Protein AF-A0A317IQN9-F1 (afdb_monomer)

Nearest PDB structures (foldseek):
  4zsf-assembly1_A-2  TM=5.427E-01  e=9.073E+00  Geobacillus stearothermophilus

Structure (mmCIF, N/CA/C/O backbone):
data_AF-A0A317IQN9-F1
#
_entry.id   AF-A0A317IQN9-F1
#
loop_
_atom_site.group_PDB
_atom_site.id
_atom_site.type_symbol
_atom_site.label_atom_id
_atom_site.label_alt_id
_atom_site.label_comp_id
_atom_site.label_asym_id
_atom_site.label_entity_id
_atom_site.label_seq_id
_atom_site.pdbx_PDB_ins_code
_atom_site.Cartn_x
_atom_site.Cartn_y
_atom_site.Cartn_z
_atom_site.occupancy
_atom_site.B_iso_or_equiv
_atom_site.auth_seq_id
_atom_site.auth_comp_id
_atom_site.auth_asym_id
_atom_site.auth_atom_id
_atom_site.pdbx_PDB_model_num
ATOM 1 N N . MET A 1 1 ? 5.136 -17.472 26.942 1.00 44.22 1 MET A N 1
ATOM 2 C CA . MET A 1 1 ? 4.758 -16.148 26.409 1.00 44.22 1 MET A CA 1
ATOM 3 C C . MET A 1 1 ? 3.352 -16.263 25.841 1.00 44.22 1 MET A C 1
ATOM 5 O O . MET A 1 1 ? 3.183 -17.085 24.945 1.00 44.22 1 MET A O 1
ATOM 9 N N . PRO A 1 2 ? 2.330 -15.578 26.379 1.00 52.41 2 PRO A N 1
ATOM 10 C CA . PRO A 1 2 ? 1.011 -15.609 25.765 1.00 52.41 2 PRO A CA 1
ATOM 11 C C . PRO A 1 2 ? 1.062 -14.762 24.489 1.00 52.41 2 PR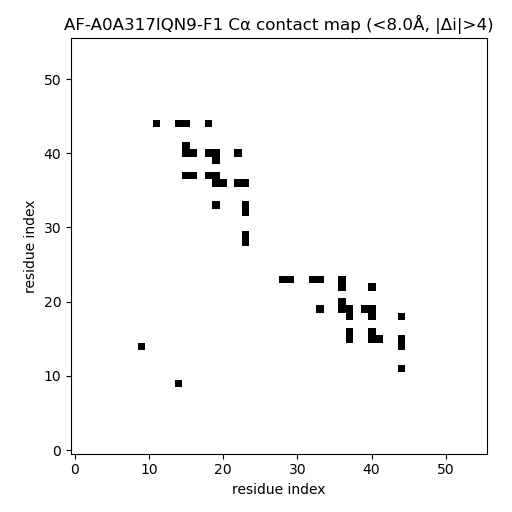O A C 1
ATOM 13 O O . PRO A 1 2 ? 1.381 -13.578 24.539 1.00 52.41 2 PRO A O 1
ATOM 16 N N . GLY A 1 3 ? 0.817 -15.405 23.347 1.00 52.53 3 GLY A N 1
ATOM 17 C CA . GLY A 1 3 ? 0.627 -14.731 22.070 1.00 52.53 3 GLY A CA 1
ATOM 18 C C . GLY A 1 3 ? -0.578 -13.803 22.167 1.00 52.53 3 GLY A C 1
ATOM 19 O O . GLY A 1 3 ? -1.665 -14.239 22.553 1.00 52.53 3 GLY A O 1
ATOM 20 N N . THR A 1 4 ? -0.345 -12.528 21.866 1.00 55.16 4 THR A N 1
ATOM 21 C CA . THR A 1 4 ? -1.361 -11.480 21.806 1.00 55.16 4 THR A CA 1
ATOM 22 C C . THR A 1 4 ? -2.574 -11.956 21.013 1.00 55.16 4 THR A C 1
ATOM 24 O O . THR A 1 4 ? -2.464 -12.584 19.960 1.00 55.16 4 THR A O 1
ATOM 27 N N . GLN A 1 5 ? -3.734 -11.688 21.605 1.00 50.75 5 GLN A N 1
ATOM 28 C CA . GLN A 1 5 ? -5.080 -11.985 21.140 1.00 50.75 5 GLN A CA 1
ATOM 29 C C . GLN A 1 5 ? -5.216 -11.848 19.610 1.00 50.75 5 GLN A C 1
ATOM 31 O O . GLN A 1 5 ? -5.121 -10.753 19.066 1.00 50.75 5 GLN A O 1
ATOM 36 N N . ARG A 1 6 ? -5.531 -12.958 18.929 1.00 55.28 6 ARG A N 1
ATOM 37 C CA . ARG A 1 6 ? -6.203 -12.944 17.621 1.00 55.28 6 ARG A CA 1
ATOM 38 C C . ARG A 1 6 ? -7.588 -12.332 17.814 1.00 55.28 6 ARG A C 1
ATOM 40 O O . ARG A 1 6 ? -8.553 -13.054 18.076 1.00 55.28 6 ARG A O 1
ATOM 47 N N . THR A 1 7 ? -7.702 -11.014 17.725 1.00 52.50 7 THR A N 1
ATOM 48 C CA . THR A 1 7 ? -8.967 -10.430 17.284 1.00 52.50 7 THR A CA 1
ATOM 49 C C . THR A 1 7 ? -9.220 -10.992 15.883 1.00 52.50 7 THR A C 1
ATOM 51 O O . THR A 1 7 ? -8.292 -11.204 15.111 1.00 52.50 7 THR A O 1
ATOM 54 N N . LYS A 1 8 ? -10.461 -11.351 15.558 1.00 56.62 8 LYS A N 1
ATOM 55 C CA . LYS A 1 8 ? -10.832 -12.003 14.285 1.00 56.62 8 LYS A CA 1
ATOM 56 C C . LYS A 1 8 ? -10.615 -11.117 13.039 1.00 56.62 8 LYS A C 1
ATOM 58 O O . LYS A 1 8 ? -11.056 -11.486 11.956 1.00 56.62 8 LYS A O 1
ATOM 63 N N . ALA A 1 9 ? -9.976 -9.962 13.202 1.00 61.25 9 ALA A N 1
ATOM 64 C CA . ALA A 1 9 ? -9.554 -9.085 12.131 1.00 61.25 9 ALA A CA 1
ATOM 65 C C . ALA A 1 9 ? -8.171 -9.537 11.653 1.00 61.25 9 ALA A C 1
ATOM 67 O O . ALA A 1 9 ? -7.288 -9.823 12.460 1.00 61.25 9 ALA A O 1
ATOM 68 N N . VAL A 1 10 ? -8.006 -9.635 10.338 1.00 69.75 10 VAL A N 1
ATOM 69 C CA . VAL A 1 10 ? -6.711 -9.900 9.706 1.00 69.75 10 VAL A CA 1
ATOM 70 C C . VAL A 1 10 ? -5.688 -8.904 10.278 1.00 69.75 10 VAL A C 1
ATOM 72 O O . VAL A 1 10 ? -5.998 -7.710 10.327 1.00 69.75 10 VAL A O 1
ATOM 75 N N . PRO A 1 11 ? -4.517 -9.355 10.767 1.00 80.44 11 PRO A N 1
ATOM 76 C CA . PRO A 1 11 ? -3.521 -8.453 11.329 1.00 80.44 11 PRO A CA 1
ATOM 77 C C . PRO A 1 11 ? -3.122 -7.391 10.304 1.00 80.44 11 PRO A C 1
ATOM 79 O O . PRO A 1 11 ? -3.056 -7.661 9.106 1.00 80.44 11 PRO A O 1
ATOM 82 N N . MET A 1 12 ? -2.861 -6.177 10.787 1.00 81.81 12 MET A N 1
ATOM 83 C CA . MET A 1 12 ? -2.549 -5.019 9.948 1.00 81.81 12 MET A CA 1
ATOM 84 C C . MET A 1 12 ? -1.426 -5.323 8.950 1.00 81.81 12 MET A C 1
ATOM 86 O O . MET A 1 12 ? -1.593 -5.120 7.753 1.00 81.81 12 MET A O 1
ATOM 90 N N . GLU A 1 13 ? -0.340 -5.934 9.428 1.00 85.62 13 GLU A N 1
ATOM 91 C CA . GLU A 1 13 ? 0.799 -6.364 8.606 1.00 85.62 13 GLU A CA 1
ATOM 92 C C . GLU A 1 13 ? 0.407 -7.306 7.461 1.00 85.62 13 GLU A C 1
ATOM 94 O O . GLU A 1 13 ? 0.998 -7.266 6.386 1.00 85.62 13 GLU A O 1
ATOM 99 N N . GLU A 1 14 ? -0.589 -8.169 7.660 1.00 88.50 14 GLU A N 1
ATOM 100 C CA . GLU A 1 14 ? -1.021 -9.109 6.628 1.00 88.50 14 GLU A CA 1
ATOM 101 C C . GLU A 1 14 ? -1.850 -8.418 5.539 1.00 88.50 14 GLU A C 1
ATOM 103 O O . GLU A 1 14 ? -1.722 -8.775 4.367 1.00 88.50 14 GLU A O 1
ATOM 108 N N . GLN A 1 15 ? -2.621 -7.389 5.901 1.00 90.06 15 GLN A N 1
ATOM 109 C CA . GLN A 1 15 ? -3.302 -6.526 4.934 1.00 90.06 15 GLN A CA 1
ATOM 110 C C . GLN A 1 15 ? -2.296 -5.674 4.148 1.00 90.06 15 GLN A C 1
ATOM 112 O O . GLN A 1 15 ? -2.388 -5.607 2.924 1.00 90.06 15 GLN A O 1
ATOM 117 N N . ILE A 1 16 ? -1.299 -5.101 4.832 1.00 92.12 16 ILE A N 1
ATOM 118 C CA . ILE A 1 16 ? -0.206 -4.329 4.213 1.00 92.12 16 ILE A CA 1
ATOM 119 C C . ILE A 1 16 ? 0.539 -5.204 3.209 1.00 92.12 16 ILE A C 1
ATOM 121 O O . ILE A 1 16 ? 0.685 -4.844 2.047 1.00 92.12 16 ILE A O 1
ATOM 125 N N . ARG A 1 17 ? 0.931 -6.413 3.615 1.00 91.00 17 ARG A N 1
ATOM 126 C CA . ARG A 1 17 ? 1.621 -7.360 2.736 1.00 91.00 17 ARG A CA 1
ATOM 127 C C . ARG A 1 17 ? 0.794 -7.734 1.508 1.00 91.00 17 ARG A C 1
ATOM 129 O O . ARG A 1 17 ? 1.354 -7.843 0.421 1.00 91.00 17 ARG A O 1
ATOM 136 N N . ALA A 1 18 ? -0.509 -7.972 1.675 1.00 91.56 18 ALA A N 1
ATOM 137 C CA . ALA A 1 18 ? -1.389 -8.270 0.548 1.00 91.56 18 ALA A CA 1
ATOM 138 C C . ALA A 1 18 ? -1.426 -7.093 -0.435 1.00 91.56 18 ALA A C 1
ATOM 140 O O . ALA A 1 18 ? -1.267 -7.301 -1.636 1.00 91.56 18 ALA A O 1
ATOM 141 N N . ARG A 1 19 ? -1.539 -5.865 0.083 1.00 93.62 19 ARG A N 1
ATOM 142 C CA . ARG A 1 19 ? -1.595 -4.656 -0.736 1.00 93.62 19 ARG A CA 1
ATOM 143 C C . ARG A 1 19 ? -0.270 -4.356 -1.444 1.00 93.62 19 ARG A C 1
ATOM 145 O O . ARG A 1 19 ? -0.274 -4.101 -2.642 1.00 93.62 19 ARG A O 1
ATOM 152 N N . ALA A 1 20 ? 0.859 -4.497 -0.754 1.00 93.81 20 ALA A N 1
ATOM 153 C CA . ALA A 1 20 ? 2.189 -4.339 -1.343 1.00 93.81 20 ALA A CA 1
ATOM 154 C C . ALA A 1 20 ? 2.447 -5.371 -2.455 1.00 93.81 20 ALA A C 1
ATOM 156 O O . ALA A 1 20 ? 3.027 -5.053 -3.489 1.00 93.81 20 ALA A O 1
ATOM 157 N N . TYR A 1 21 ? 1.976 -6.611 -2.271 1.00 92.38 21 TYR A N 1
ATOM 158 C CA . TYR A 1 21 ? 2.078 -7.649 -3.296 1.00 92.38 21 TYR A CA 1
ATOM 159 C C . TYR A 1 21 ? 1.243 -7.323 -4.540 1.00 92.38 21 TYR A C 1
ATOM 161 O O . TYR A 1 21 ? 1.723 -7.513 -5.656 1.00 92.38 21 TYR A O 1
ATOM 169 N N . GLU A 1 22 ? 0.022 -6.812 -4.369 1.00 92.56 22 GLU A N 1
ATOM 170 C CA . GLU A 1 22 ? -0.800 -6.340 -5.490 1.00 92.56 22 GLU A CA 1
ATOM 171 C C . GLU A 1 22 ? -0.101 -5.217 -6.264 1.00 92.56 22 GLU A C 1
ATOM 173 O O . GLU A 1 22 ? 0.018 -5.319 -7.482 1.00 92.56 22 GLU A O 1
ATOM 178 N N . LEU A 1 23 ? 0.430 -4.205 -5.568 1.00 91.44 23 LEU A N 1
ATOM 179 C CA . LEU A 1 23 ? 1.174 -3.094 -6.179 1.00 91.44 23 LEU A CA 1
ATOM 180 C C . LEU A 1 23 ? 2.395 -3.589 -6.966 1.00 91.44 23 LEU A C 1
ATOM 182 O O . LEU A 1 23 ? 2.602 -3.216 -8.123 1.00 91.44 23 LEU A O 1
ATOM 186 N N . TYR A 1 24 ? 3.153 -4.511 -6.376 1.00 90.88 24 TYR A N 1
ATOM 187 C CA . TYR A 1 24 ? 4.303 -5.138 -7.014 1.00 90.88 24 TYR A CA 1
ATOM 188 C C . TYR A 1 24 ? 3.927 -5.911 -8.290 1.00 90.88 24 TYR A C 1
ATOM 190 O O . TYR A 1 24 ? 4.638 -5.840 -9.299 1.00 90.88 24 TYR A O 1
ATOM 198 N N . VAL A 1 25 ? 2.809 -6.643 -8.271 1.00 91.25 25 VAL A N 1
ATOM 199 C CA . VAL A 1 25 ? 2.306 -7.387 -9.436 1.00 91.25 25 VAL A CA 1
ATOM 200 C C . VAL A 1 25 ? 1.779 -6.437 -10.514 1.00 91.25 25 VAL A C 1
ATOM 202 O O . VAL A 1 25 ? 2.146 -6.604 -11.679 1.00 91.25 25 VAL A O 1
ATOM 205 N N . ASP A 1 26 ? 0.999 -5.420 -10.143 1.00 89.06 26 ASP A N 1
ATOM 206 C CA . ASP A 1 26 ? 0.432 -4.423 -11.065 1.00 89.06 26 ASP A CA 1
ATOM 207 C C . ASP A 1 26 ? 1.522 -3.606 -11.773 1.00 89.06 26 ASP A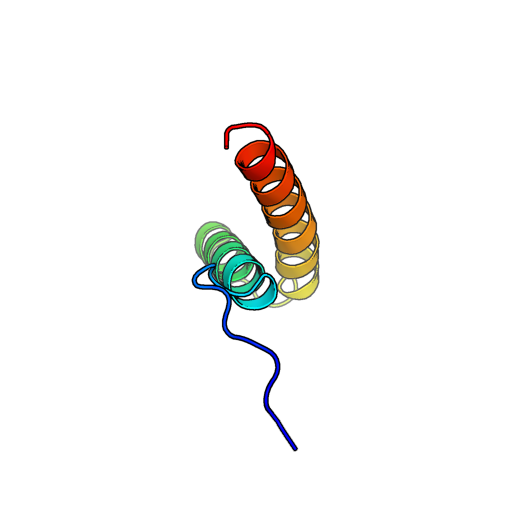 C 1
ATOM 209 O O . ASP A 1 26 ? 1.422 -3.317 -12.969 1.00 89.06 26 ASP A O 1
ATOM 213 N N . ARG A 1 27 ? 2.620 -3.306 -11.072 1.00 85.31 27 ARG A N 1
ATOM 214 C CA . ARG A 1 27 ? 3.825 -2.670 -11.630 1.00 85.31 27 ARG A CA 1
ATOM 215 C C . ARG A 1 27 ? 4.615 -3.579 -12.585 1.00 85.31 27 ARG A C 1
ATOM 217 O O . ARG A 1 27 ? 5.520 -3.118 -13.282 1.00 85.31 27 ARG A O 1
ATOM 224 N N . GLY A 1 28 ? 4.294 -4.869 -12.642 1.00 88.06 28 GLY A N 1
ATOM 225 C CA . GLY A 1 28 ? 4.975 -5.836 -13.499 1.00 88.06 28 GLY A CA 1
ATOM 226 C C . GLY A 1 28 ? 6.196 -6.482 -12.849 1.00 88.06 28 GLY A C 1
ATOM 227 O O . GLY A 1 28 ? 7.156 -6.808 -13.552 1.00 88.06 28 GLY A O 1
ATOM 228 N N . ASN A 1 29 ? 6.171 -6.689 -11.526 1.00 81.56 29 ASN A N 1
ATOM 229 C CA . ASN A 1 29 ? 7.176 -7.471 -10.793 1.00 81.56 29 ASN A CA 1
ATOM 230 C C . ASN A 1 29 ? 8.598 -6.895 -10.969 1.00 81.56 29 ASN A C 1
ATOM 232 O O . ASN A 1 29 ? 9.592 -7.615 -11.086 1.00 81.56 29 ASN A O 1
ATOM 236 N N . GLN A 1 30 ? 8.716 -5.573 -11.065 1.00 81.19 30 GLN A N 1
ATOM 237 C CA . GLN A 1 30 ? 10.021 -4.939 -11.172 1.00 81.19 30 GLN A CA 1
ATOM 238 C C . GLN A 1 30 ? 10.708 -4.955 -9.795 1.00 81.19 30 GLN A C 1
ATOM 240 O O . GLN A 1 30 ? 10.112 -4.622 -8.776 1.00 81.19 30 GLN A O 1
ATOM 245 N N . SER A 1 31 ? 11.981 -5.321 -9.716 1.00 77.75 31 SER A N 1
ATOM 246 C CA . SER A 1 31 ? 12.707 -5.226 -8.443 1.00 77.75 31 SER A CA 1
ATOM 247 C C . SER A 1 31 ? 13.006 -3.763 -8.090 1.00 77.75 31 SER A C 1
ATOM 249 O O . SER A 1 31 ? 13.144 -2.919 -8.979 1.00 77.75 31 SER A O 1
ATOM 251 N N . GLY A 1 32 ? 13.107 -3.455 -6.794 1.00 83.81 32 GLY A N 1
ATOM 252 C CA . GLY A 1 32 ? 13.568 -2.147 -6.311 1.00 83.81 32 GLY A CA 1
ATOM 253 C C . GLY A 1 32 ? 12.492 -1.105 -5.994 1.00 83.81 32 GLY A C 1
ATOM 254 O O . GLY A 1 32 ? 12.866 0.007 -5.650 1.00 83.81 32 GLY A O 1
ATOM 255 N N . SER A 1 33 ? 11.203 -1.450 -6.065 1.00 86.12 33 SER A N 1
ATOM 256 C CA . SER A 1 33 ? 10.134 -0.626 -5.461 1.00 86.12 33 SER A CA 1
ATOM 257 C C . SER A 1 33 ? 9.391 -1.353 -4.352 1.00 86.12 33 SER A C 1
ATOM 259 O O . SER A 1 33 ? 8.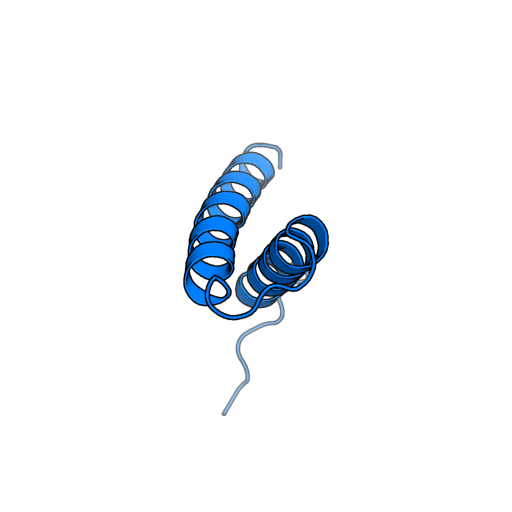411 -0.834 -3.863 1.00 86.12 33 SER A O 1
ATOM 261 N N . GLU A 1 34 ? 9.881 -2.507 -3.890 1.00 87.75 34 GLU A N 1
ATOM 262 C CA . GLU A 1 34 ? 9.254 -3.243 -2.783 1.00 87.75 34 GLU A CA 1
ATOM 263 C C . GLU A 1 34 ? 9.130 -2.386 -1.514 1.00 87.75 34 GLU A C 1
ATOM 265 O O . GLU A 1 34 ? 8.165 -2.530 -0.775 1.00 87.75 34 GLU A O 1
ATOM 270 N N . ALA A 1 35 ? 10.093 -1.489 -1.269 1.00 89.50 35 ALA A N 1
ATOM 271 C CA . ALA A 1 35 ? 10.040 -0.556 -0.148 1.00 89.50 35 ALA A CA 1
ATOM 272 C C . ALA A 1 35 ? 8.958 0.521 -0.348 1.00 89.50 35 ALA A C 1
ATOM 274 O O . ALA A 1 35 ? 8.183 0.762 0.571 1.00 89.50 35 ALA A O 1
ATOM 275 N N . ASP A 1 36 ? 8.872 1.117 -1.542 1.00 91.12 36 ASP A N 1
ATOM 276 C CA . ASP A 1 36 ? 7.823 2.083 -1.896 1.00 91.12 36 ASP A CA 1
ATOM 277 C C . ASP A 1 36 ? 6.424 1.438 -1.892 1.00 91.12 36 ASP A C 1
ATOM 279 O O . ASP A 1 36 ? 5.485 1.999 -1.335 1.00 91.12 36 ASP A O 1
ATOM 283 N N . ASP A 1 37 ? 6.292 0.240 -2.471 1.00 91.81 37 ASP A N 1
ATOM 284 C CA . ASP A 1 37 ? 5.055 -0.547 -2.531 1.00 91.81 37 ASP A CA 1
ATOM 285 C C . ASP A 1 37 ? 4.592 -0.923 -1.112 1.00 91.81 37 ASP A C 1
ATOM 287 O O . ASP A 1 37 ? 3.396 -0.934 -0.822 1.00 91.81 37 ASP A O 1
ATOM 291 N N . TRP A 1 38 ? 5.537 -1.207 -0.209 1.00 91.75 38 TRP A N 1
ATOM 292 C CA . TRP A 1 38 ? 5.249 -1.461 1.199 1.00 91.75 38 TRP A CA 1
ATOM 293 C C . TRP A 1 38 ? 4.776 -0.199 1.926 1.00 91.75 38 TRP A C 1
ATOM 295 O O . TRP A 1 38 ? 3.737 -0.243 2.577 1.00 91.75 38 TRP A O 1
ATOM 305 N N . GLU A 1 39 ? 5.483 0.925 1.789 1.00 93.00 39 GLU A N 1
ATOM 306 C CA . GLU A 1 39 ? 5.108 2.194 2.432 1.00 93.00 39 GLU A CA 1
ATOM 307 C C . GLU A 1 39 ? 3.725 2.678 1.958 1.00 93.00 39 GLU A C 1
ATOM 309 O O . GLU A 1 39 ? 2.864 3.012 2.772 1.00 93.00 39 GLU A O 1
ATOM 314 N N . GLN A 1 40 ? 3.458 2.593 0.651 1.00 92.44 40 GLN A N 1
ATOM 315 C CA . GLN A 1 40 ? 2.153 2.916 0.072 1.00 92.44 40 GLN A CA 1
ATOM 316 C C . GLN A 1 40 ? 1.047 1.982 0.584 1.00 92.44 40 GLN A C 1
ATOM 318 O O . GLN A 1 40 ? -0.051 2.427 0.925 1.00 92.44 40 GLN A O 1
ATOM 323 N N . ALA A 1 41 ? 1.334 0.684 0.689 1.00 94.38 41 ALA A N 1
ATOM 324 C CA . ALA A 1 41 ? 0.408 -0.279 1.263 1.00 94.38 41 ALA A CA 1
ATOM 325 C C . ALA A 1 41 ? 0.091 0.006 2.739 1.00 94.38 41 ALA A C 1
ATOM 327 O O . ALA A 1 41 ? -1.052 -0.191 3.157 1.00 94.38 41 ALA A O 1
ATOM 328 N N . GLU A 1 42 ? 1.060 0.476 3.531 1.00 93.94 42 GLU A N 1
ATOM 329 C CA . GLU A 1 42 ? 0.821 0.892 4.917 1.00 93.94 42 GLU A CA 1
ATOM 330 C C . GLU A 1 42 ? -0.194 2.025 5.004 1.00 93.94 42 GLU A C 1
ATOM 332 O O . GLU A 1 42 ? -1.174 1.902 5.746 1.00 93.94 42 GLU A O 1
ATOM 337 N N . GLU A 1 43 ? -0.012 3.082 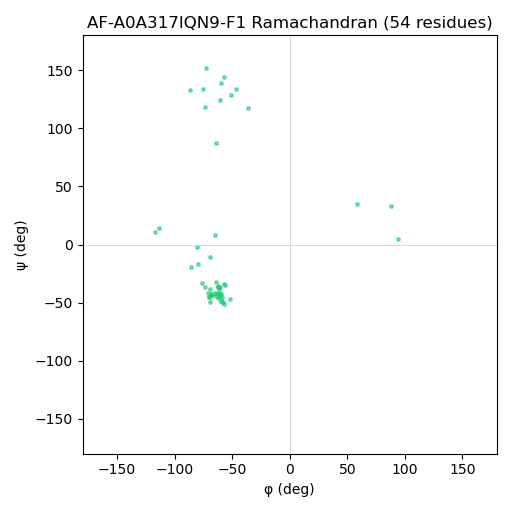4.214 1.00 93.00 43 GLU A N 1
ATOM 338 C CA . GLU A 1 43 ? -0.927 4.225 4.187 1.00 93.00 43 GLU A CA 1
ATOM 339 C C . GLU A 1 43 ? -2.336 3.822 3.732 1.00 93.00 43 GLU A C 1
ATOM 341 O O . GLU A 1 43 ? -3.331 4.170 4.376 1.00 93.00 43 GLU A O 1
ATOM 346 N N . GLU A 1 44 ? -2.438 3.038 2.655 1.00 92.00 44 GLU A N 1
ATOM 347 C CA . GLU A 1 44 ? -3.725 2.589 2.118 1.00 92.00 44 GLU A CA 1
ATOM 348 C C . GLU A 1 44 ? -4.493 1.703 3.101 1.00 92.00 44 GLU A C 1
ATOM 350 O O . GLU A 1 44 ? -5.712 1.844 3.269 1.00 92.00 44 GLU A O 1
ATOM 355 N N . VAL A 1 45 ? -3.795 0.782 3.767 1.00 89.62 45 VAL A N 1
ATOM 356 C CA . VAL A 1 45 ? -4.421 -0.118 4.735 1.00 89.62 45 VAL A CA 1
ATOM 357 C C . VAL A 1 45 ? -4.816 0.653 5.989 1.00 89.62 45 VAL A C 1
ATOM 359 O O . VAL A 1 45 ? -5.933 0.457 6.464 1.00 89.62 45 VAL A O 1
ATOM 362 N N . GLN A 1 46 ? -3.983 1.570 6.494 1.00 87.94 46 GLN A N 1
ATOM 363 C CA . GLN A 1 46 ? -4.335 2.447 7.622 1.00 87.94 46 GLN A CA 1
ATOM 364 C C . GLN A 1 46 ? -5.596 3.261 7.325 1.00 87.94 46 GLN A C 1
ATOM 366 O O . GLN A 1 46 ? -6.576 3.160 8.071 1.00 87.94 46 GLN A O 1
ATOM 371 N N . ALA A 1 47 ? -5.635 3.942 6.179 1.00 87.38 47 ALA A N 1
ATOM 372 C CA . ALA A 1 47 ? -6.800 4.707 5.742 1.00 87.38 47 ALA A CA 1
ATOM 373 C C . ALA A 1 47 ? -8.057 3.834 5.562 1.00 87.38 47 ALA A C 1
ATOM 375 O O . ALA A 1 47 ? -9.173 4.266 5.864 1.00 87.38 47 ALA A O 1
ATOM 376 N N . SER A 1 48 ? -7.895 2.596 5.084 1.00 83.62 48 SER A N 1
ATOM 377 C CA . SER A 1 48 ? -9.002 1.649 4.906 1.00 83.62 48 SER A CA 1
ATOM 378 C C . SER A 1 48 ? -9.512 1.085 6.230 1.00 83.62 48 SER A C 1
ATOM 380 O O . SER A 1 48 ? -10.714 0.871 6.382 1.00 83.62 48 SER A O 1
ATOM 382 N N . THR A 1 49 ? -8.626 0.833 7.198 1.00 79.06 49 THR A N 1
ATOM 383 C CA . THR A 1 49 ? -9.034 0.365 8.528 1.00 79.06 49 THR A CA 1
ATOM 384 C C . THR A 1 49 ? -9.771 1.434 9.315 1.00 79.06 49 THR A C 1
ATOM 386 O O . THR A 1 49 ? -10.767 1.107 9.954 1.00 79.06 49 THR A O 1
ATOM 389 N N . GLU A 1 50 ? -9.355 2.696 9.207 1.00 70.12 50 GLU A N 1
ATOM 390 C CA . GLU A 1 50 ? -9.999 3.814 9.901 1.00 70.12 50 GLU A CA 1
ATOM 391 C C . GLU A 1 50 ? -11.416 4.066 9.360 1.00 70.12 50 GLU A C 1
ATOM 393 O O . GLU A 1 50 ? -12.375 4.133 10.126 1.00 70.12 50 GLU A O 1
ATOM 398 N N . GLN A 1 51 ? -11.597 4.035 8.035 1.00 63.72 51 GLN A N 1
ATOM 399 C CA . GLN A 1 51 ? -12.926 4.130 7.410 1.00 63.72 51 GLN A CA 1
ATOM 400 C C . GLN A 1 51 ? -13.850 2.955 7.758 1.00 63.72 51 GLN A C 1
ATOM 402 O O . GLN A 1 51 ? -15.067 3.112 7.840 1.00 63.72 51 GLN A O 1
ATOM 407 N N . LYS A 1 52 ? -13.291 1.757 7.957 1.00 60.59 52 LYS A N 1
ATOM 408 C CA . LYS A 1 52 ? -14.068 0.549 8.266 1.00 60.59 52 LYS A CA 1
ATOM 409 C C . LYS A 1 52 ? -14.479 0.467 9.739 1.00 60.59 52 LYS A C 1
ATOM 411 O O . LYS A 1 52 ? -15.377 -0.305 10.056 1.00 60.59 52 LYS A O 1
ATOM 416 N N . GLN A 1 53 ? -13.842 1.248 10.614 1.00 56.84 53 GLN A N 1
ATOM 417 C CA . GLN A 1 53 ? -14.189 1.353 12.033 1.00 56.84 53 GLN A 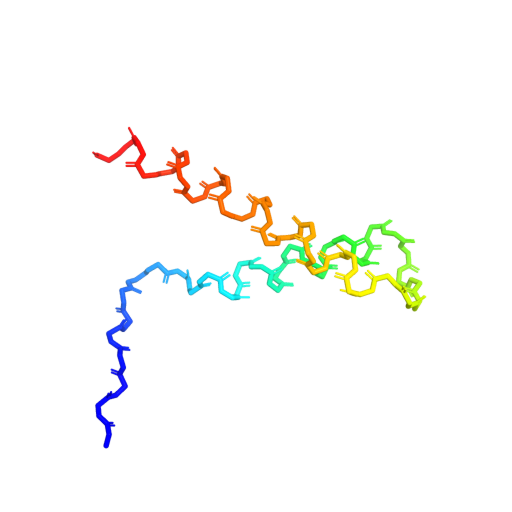CA 1
ATOM 418 C C . GLN A 1 53 ? -15.291 2.384 12.320 1.00 56.84 53 GLN A C 1
ATOM 420 O O . GLN A 1 53 ? -15.938 2.277 13.354 1.00 56.84 53 GLN A O 1
ATOM 425 N N . GLU A 1 54 ? -15.559 3.335 11.418 1.00 58.19 54 GLU A N 1
ATOM 426 C CA . GLU A 1 54 ? -16.628 4.341 11.595 1.00 58.19 54 GLU A CA 1
ATOM 427 C C . GLU A 1 54 ? -18.038 3.814 11.238 1.00 58.19 54 GLU A C 1
ATOM 429 O O . GLU A 1 54 ? -19.034 4.522 11.375 1.00 58.19 54 GLU A O 1
ATOM 434 N N . LEU A 1 55 ? -18.137 2.563 10.776 1.00 55.41 55 LEU A N 1
ATOM 435 C CA . LEU A 1 55 ? -19.372 1.935 10.289 1.00 55.41 55 LEU A CA 1
ATOM 436 C C . LEU A 1 55 ? -19.874 0.767 11.167 1.00 55.41 55 LEU A C 1
ATOM 438 O O . LEU A 1 55 ? -20.744 0.023 10.708 1.00 55.41 55 LEU A O 1
ATOM 442 N N . ASP 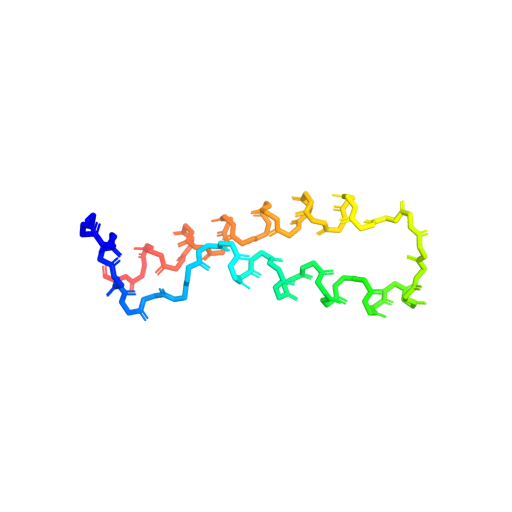A 1 56 ? -19.346 0.613 12.391 1.00 42.34 56 ASP A N 1
ATOM 443 C CA . ASP A 1 56 ? -19.785 -0.383 13.396 1.00 42.34 56 ASP A CA 1
ATOM 444 C C . ASP A 1 56 ? -20.598 0.251 14.541 1.00 42.34 56 ASP A C 1
ATOM 446 O O . ASP A 1 56 ? -20.123 1.241 15.147 1.00 42.34 56 ASP A O 1
#

Radius of gyration: 13.59 Å; Cα contacts (8 Å, |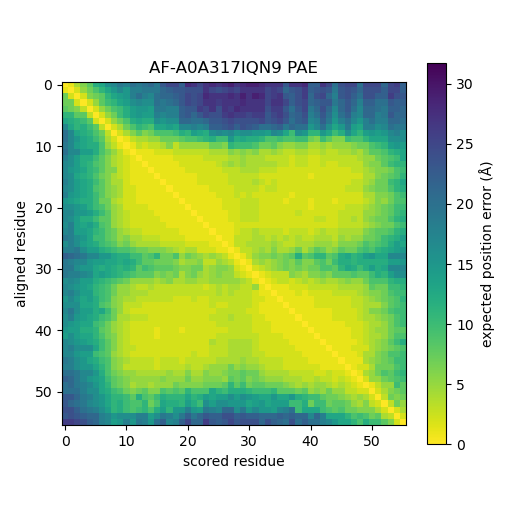Δi|>4): 25; chains: 1; bounding box: 33×21×40 Å

Secondary structure (DSSP, 8-state):
-PPP---SSPPHHHHHHHHHHHHHHHTTS-TT-HHHHHHHHHHHHHHHHHHHHTT-

pLDDT: mean 78.86, std 15.85, range [42.34, 94.38]

Foldseek 3Di:
DDDPDPPVDDDLQVQLVV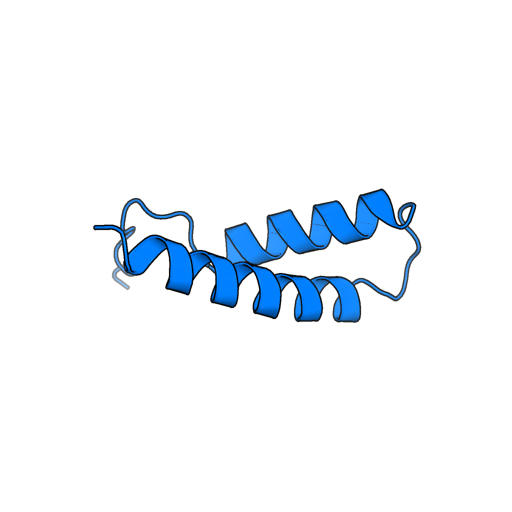QLVVVCVVVPVDPDCSVVSSVVSSVVSVVVVVVVVVPD

Sequence (56 aa):
MPGTQRTKAVPMEEQIRARAYELYVDRGNQSGSEADDWEQAEEEVQASTEQKQELD

Solvent-accessible surface area (backbone atoms only — not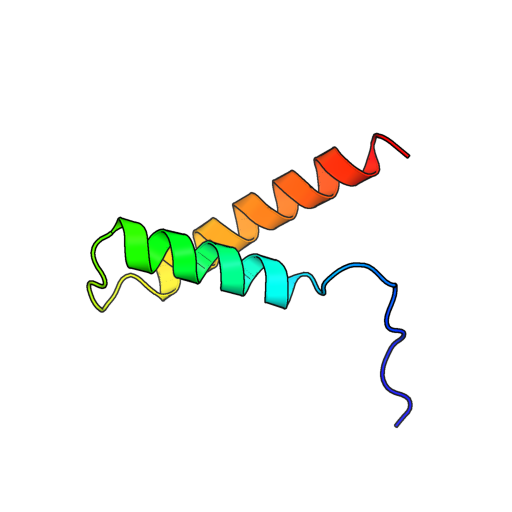 comparable to full-atom values): 3402 Å² total; per-residue (Å²): 132,86,78,77,80,82,59,96,60,82,54,68,70,58,52,19,52,53,44,18,49,50,48,38,52,76,70,64,66,60,84,90,44,64,67,58,30,38,55,53,16,44,55,53,44,53,56,50,52,56,62,61,59,76,76,114

Mean predicted aligned error: 8.35 Å